Protein AF-A0A3A2J2X8-F1 (afdb_monomer_lite)

Sequence (61 aa):
MARPDCLPEPFHALALRYGGVGALAKAFGVTRRTINRWADGSRKPQGPAMILLGQMLKGTR

Structure (mmCIF, N/CA/C/O backbone):
data_AF-A0A3A2J2X8-F1
#
_entry.id   AF-A0A3A2J2X8-F1
#
loop_
_atom_site.group_PDB
_atom_site.id
_atom_site.type_symbol
_atom_site.label_atom_id
_atom_site.label_alt_id
_atom_site.label_comp_id
_atom_site.label_asym_id
_atom_site.label_entity_id
_atom_site.label_seq_id
_atom_site.pdbx_PDB_ins_code
_atom_site.Cartn_x
_atom_site.Cartn_y
_atom_site.Cartn_z
_atom_site.occupancy
_atom_site.B_iso_or_equiv
_atom_site.auth_seq_id
_atom_site.auth_comp_id
_atom_site.auth_asym_id
_atom_site.auth_atom_id
_atom_site.pdbx_PDB_model_num
ATOM 1 N N . MET A 1 1 ? -14.469 -7.389 -5.752 1.00 38.56 1 MET A N 1
ATOM 2 C CA . MET A 1 1 ? -13.447 -7.350 -4.678 1.00 38.56 1 MET A CA 1
ATOM 3 C C . MET A 1 1 ? -12.074 -7.301 -5.338 1.00 38.56 1 MET A C 1
ATOM 5 O O . MET A 1 1 ? -11.859 -8.061 -6.271 1.00 38.56 1 MET A O 1
ATOM 9 N N . ALA A 1 2 ? -11.194 -6.365 -4.965 1.00 43.25 2 ALA A N 1
ATOM 10 C CA . ALA A 1 2 ? -9.858 -6.273 -5.563 1.00 43.25 2 ALA A CA 1
ATOM 11 C C . ALA A 1 2 ? -9.003 -7.426 -5.021 1.00 43.25 2 ALA A C 1
ATOM 13 O O . ALA A 1 2 ? -8.720 -7.452 -3.826 1.00 43.25 2 ALA A O 1
ATOM 14 N N . ARG A 1 3 ? -8.683 -8.388 -5.889 1.00 51.00 3 ARG A N 1
ATOM 15 C CA . ARG A 1 3 ? -7.884 -9.572 -5.567 1.00 51.00 3 ARG A CA 1
ATOM 16 C C . ARG A 1 3 ? -6.477 -9.143 -5.121 1.00 51.00 3 ARG A C 1
ATOM 18 O O . ARG A 1 3 ? -5.827 -8.423 -5.880 1.00 51.00 3 ARG A O 1
ATOM 25 N N . PRO A 1 4 ? -6.027 -9.502 -3.906 1.00 53.50 4 PRO A N 1
ATOM 26 C CA . PRO A 1 4 ? -4.688 -9.175 -3.410 1.00 53.50 4 PRO A CA 1
ATOM 27 C C . PRO A 1 4 ? -3.558 -9.934 -4.136 1.00 53.50 4 PRO A C 1
ATOM 29 O O . PRO A 1 4 ? -2.393 -9.626 -3.911 1.00 53.50 4 PRO A O 1
ATOM 32 N N . ASP A 1 5 ? -3.895 -10.863 -5.034 1.00 55.88 5 ASP A N 1
ATOM 33 C CA . ASP A 1 5 ? -3.017 -11.958 -5.469 1.00 55.88 5 ASP A CA 1
ATOM 34 C C . ASP A 1 5 ? -2.064 -11.638 -6.646 1.00 55.88 5 ASP A C 1
ATOM 36 O O . ASP A 1 5 ? -1.297 -12.503 -7.055 1.00 55.88 5 ASP A O 1
ATOM 40 N N . CYS A 1 6 ? -2.091 -10.426 -7.221 1.00 65.00 6 CYS A N 1
ATOM 41 C CA . CYS A 1 6 ? -1.277 -10.071 -8.406 1.00 65.00 6 CYS A CA 1
ATOM 42 C C . CYS A 1 6 ? -0.235 -8.964 -8.173 1.00 65.00 6 CYS A C 1
ATOM 44 O O . CYS A 1 6 ? 0.244 -8.372 -9.138 1.00 65.00 6 CYS A O 1
ATOM 46 N N . LEU A 1 7 ? 0.107 -8.634 -6.927 1.00 72.88 7 LEU A N 1
ATOM 47 C CA . LEU A 1 7 ? 1.214 -7.709 -6.679 1.00 72.88 7 LEU A CA 1
ATOM 48 C C . LEU A 1 7 ? 2.544 -8.478 -6.654 1.00 72.88 7 LEU A C 1
ATOM 50 O O . LEU A 1 7 ? 2.617 -9.532 -6.026 1.00 72.88 7 LEU A O 1
ATOM 54 N N . PRO A 1 8 ? 3.613 -7.977 -7.288 1.00 80.81 8 PRO A N 1
ATOM 55 C CA . PRO A 1 8 ? 4.946 -8.507 -7.048 1.00 80.81 8 PRO A CA 1
ATOM 56 C C . PRO A 1 8 ? 5.399 -8.221 -5.609 1.00 80.81 8 PRO A C 1
ATOM 58 O O . PRO A 1 8 ? 5.019 -7.217 -4.988 1.00 80.81 8 PRO A O 1
ATOM 61 N N . GLU A 1 9 ? 6.247 -9.100 -5.076 1.00 78.62 9 GLU A N 1
ATOM 62 C CA . GLU A 1 9 ? 6.996 -8.805 -3.856 1.00 78.62 9 GLU A CA 1
ATOM 63 C C . GLU A 1 9 ? 7.844 -7.539 -4.065 1.00 78.62 9 GLU A C 1
ATOM 65 O O . GLU A 1 9 ? 8.398 -7.335 -5.149 1.00 78.62 9 GLU A O 1
ATOM 70 N N . PRO A 1 10 ? 7.941 -6.652 -3.062 1.00 80.12 10 PRO A N 1
ATOM 71 C CA . PRO A 1 10 ? 7.483 -6.822 -1.677 1.00 80.12 10 PRO A CA 1
ATOM 72 C C . PRO A 1 10 ? 6.074 -6.268 -1.378 1.00 80.12 10 PRO A C 1
ATOM 74 O O . PRO A 1 10 ? 5.622 -6.238 -0.231 1.00 80.12 10 PRO A O 1
ATOM 77 N N . PHE A 1 11 ? 5.367 -5.768 -2.393 1.00 81.62 11 PHE A N 1
ATOM 78 C CA . PHE A 1 11 ? 4.064 -5.129 -2.201 1.00 81.62 11 PHE A CA 1
ATOM 79 C C . PHE A 1 11 ? 2.964 -6.124 -1.842 1.00 81.62 11 PHE A C 1
ATOM 81 O O . PHE A 1 11 ? 2.008 -5.740 -1.169 1.00 81.62 11 PHE A O 1
ATOM 88 N N . HIS A 1 12 ? 3.102 -7.385 -2.249 1.00 84.12 12 HIS A N 1
ATOM 89 C CA . HIS A 1 12 ? 2.174 -8.444 -1.877 1.00 84.12 12 HIS A CA 1
ATOM 90 C C . HIS A 1 12 ? 2.258 -8.802 -0.388 1.00 84.12 12 HIS A C 1
ATOM 92 O O . HIS A 1 12 ? 1.234 -8.710 0.291 1.00 84.12 12 HIS A O 1
ATOM 98 N N . ALA A 1 13 ? 3.445 -9.066 0.162 1.00 83.69 13 ALA A N 1
ATOM 99 C CA . ALA A 1 13 ? 3.629 -9.243 1.605 1.00 83.69 13 ALA A CA 1
ATOM 100 C C . ALA A 1 13 ? 3.092 -8.053 2.422 1.00 83.69 13 ALA A C 1
ATOM 102 O O . ALA A 1 13 ? 2.421 -8.232 3.443 1.00 83.69 13 ALA A O 1
ATOM 103 N N . LEU A 1 14 ? 3.315 -6.822 1.951 1.00 82.69 14 LEU A N 1
ATOM 104 C CA . LEU A 1 14 ? 2.749 -5.628 2.581 1.00 82.69 14 LEU A CA 1
ATOM 105 C C . LEU A 1 14 ? 1.224 -5.588 2.481 1.00 82.69 14 LEU A C 1
ATOM 107 O O . LEU A 1 14 ? 0.551 -5.297 3.467 1.00 82.69 14 LEU A O 1
ATOM 111 N N . ALA A 1 15 ? 0.659 -5.896 1.316 1.00 85.00 15 ALA A N 1
ATOM 112 C CA . ALA A 1 15 ? -0.783 -5.963 1.152 1.00 85.00 15 ALA A CA 1
ATOM 113 C C . ALA A 1 15 ? -1.388 -6.999 2.110 1.00 85.00 15 ALA A C 1
ATOM 115 O O . ALA A 1 15 ? -2.348 -6.667 2.795 1.00 85.00 15 ALA A O 1
ATOM 116 N N . LEU A 1 16 ? -0.804 -8.192 2.239 1.00 84.81 16 LEU A N 1
ATOM 117 C CA . LEU A 1 16 ? -1.252 -9.207 3.198 1.00 84.81 16 LEU A CA 1
ATOM 118 C C . LEU A 1 16 ? -1.221 -8.683 4.639 1.00 84.81 16 LEU A C 1
ATOM 120 O O . LEU A 1 16 ? -2.223 -8.779 5.347 1.00 84.81 16 LEU A O 1
ATOM 124 N N . ARG A 1 17 ? -0.121 -8.042 5.047 1.00 84.62 17 ARG A N 1
ATOM 125 C CA . ARG A 1 17 ? 0.051 -7.499 6.404 1.00 84.62 17 ARG A CA 1
ATOM 126 C C . ARG A 1 17 ? -0.981 -6.427 6.772 1.00 84.62 17 ARG A C 1
ATOM 128 O O . ARG A 1 17 ? -1.352 -6.315 7.935 1.00 84.62 17 ARG A O 1
ATOM 135 N N . TYR A 1 18 ? -1.448 -5.650 5.797 1.00 83.56 18 TYR A N 1
ATOM 136 C CA . TYR A 1 18 ? -2.437 -4.588 6.006 1.00 83.56 18 TYR A CA 1
ATOM 137 C C . TYR A 1 18 ? -3.893 -5.030 5.775 1.00 83.56 18 TYR A C 1
ATOM 139 O O . TYR A 1 18 ? -4.801 -4.239 6.017 1.00 83.56 18 TYR A O 1
ATOM 147 N N . GLY A 1 19 ? -4.1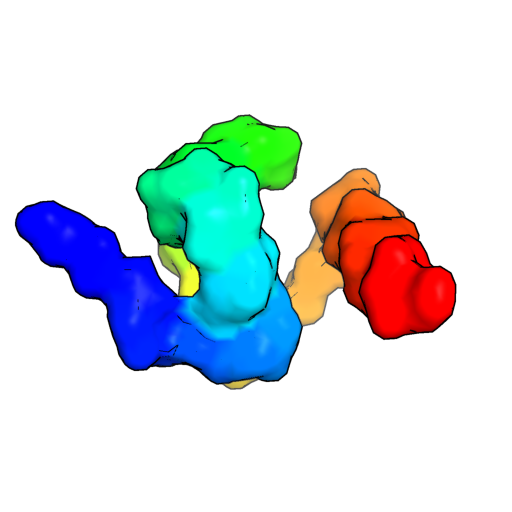52 -6.255 5.304 1.00 85.69 19 GLY A N 1
ATOM 148 C CA . GLY A 1 19 ? -5.507 -6.697 4.935 1.00 85.69 19 GLY A CA 1
ATOM 149 C C . GLY A 1 19 ? -5.937 -6.273 3.522 1.00 85.69 19 GLY A C 1
ATOM 150 O O . GLY A 1 19 ? -7.122 -6.135 3.218 1.00 85.69 19 GLY A O 1
ATOM 151 N N . GLY A 1 20 ? -4.963 -6.039 2.646 1.00 87.44 20 GLY A N 1
ATOM 152 C CA . GLY A 1 20 ? -5.105 -5.849 1.208 1.00 87.44 20 GLY A CA 1
ATOM 153 C C . GLY A 1 20 ? -4.567 -4.511 0.700 1.00 87.44 20 GLY A C 1
ATOM 154 O O . GLY A 1 20 ? -4.295 -3.570 1.446 1.00 87.44 20 GLY A O 1
ATOM 155 N N . VAL A 1 21 ? -4.499 -4.389 -0.628 1.00 85.44 21 VAL A N 1
ATOM 156 C CA . VAL A 1 21 ? -4.008 -3.190 -1.342 1.00 85.44 21 VAL A CA 1
ATOM 157 C C . VAL A 1 21 ? -4.772 -1.926 -0.949 1.00 85.44 21 VAL A C 1
ATOM 159 O O . VAL A 1 21 ? -4.221 -0.831 -0.931 1.00 85.44 21 VAL A O 1
ATOM 162 N N . GLY A 1 22 ? -6.064 -2.055 -0.637 1.00 86.75 22 GLY A N 1
ATOM 163 C CA . GLY A 1 22 ? -6.890 -0.927 -0.214 1.00 86.75 22 GLY A CA 1
ATOM 164 C C . GLY A 1 22 ? -6.522 -0.379 1.161 1.00 86.75 22 GLY A C 1
ATOM 165 O O . GLY A 1 22 ? -6.499 0.838 1.328 1.00 86.75 22 GLY A O 1
ATOM 166 N N . ALA A 1 23 ? -6.237 -1.258 2.118 1.00 87.50 23 ALA A N 1
ATOM 167 C CA . ALA A 1 23 ? -5.810 -0.865 3.454 1.00 87.50 23 ALA A CA 1
ATOM 168 C C . ALA A 1 23 ? -4.376 -0.324 3.431 1.00 87.50 23 ALA A C 1
ATOM 170 O O . ALA A 1 23 ? -4.115 0.725 4.015 1.00 87.50 23 ALA A O 1
ATOM 171 N N . LEU A 1 24 ? -3.498 -0.954 2.645 1.00 86.38 24 LEU A N 1
ATOM 172 C CA . LEU A 1 24 ? -2.158 -0.447 2.363 1.00 86.38 24 LEU A CA 1
ATOM 173 C C . LEU A 1 24 ? -2.222 0.971 1.773 1.00 86.38 24 LEU A C 1
ATOM 175 O O . LEU A 1 24 ? -1.634 1.900 2.308 1.00 86.38 24 LEU A O 1
ATOM 179 N N . ALA A 1 25 ? -3.013 1.182 0.720 1.00 87.62 25 ALA A N 1
ATOM 180 C CA . ALA A 1 25 ? -3.166 2.495 0.100 1.00 87.62 25 ALA A CA 1
ATOM 181 C C . ALA A 1 25 ? -3.642 3.568 1.101 1.00 87.62 25 ALA A C 1
ATOM 183 O O . ALA A 1 25 ? -3.087 4.664 1.121 1.00 87.62 25 ALA A O 1
ATOM 184 N N . LYS A 1 26 ? -4.598 3.233 1.983 1.00 88.62 26 LYS A N 1
ATOM 185 C CA . LYS A 1 26 ? -5.040 4.128 3.067 1.00 88.62 26 LYS A CA 1
ATOM 186 C C . LYS A 1 26 ? -3.917 4.450 4.053 1.00 88.62 26 LYS A C 1
ATOM 188 O O . LYS A 1 26 ? -3.741 5.618 4.376 1.00 88.62 26 LYS A O 1
ATOM 193 N N . ALA A 1 27 ? -3.152 3.450 4.492 1.00 85.19 27 ALA A N 1
ATOM 194 C CA . ALA A 1 27 ? -2.034 3.645 5.418 1.00 85.19 27 ALA A CA 1
ATOM 195 C C . ALA A 1 27 ? -0.951 4.570 4.841 1.00 85.19 27 ALA A C 1
ATOM 197 O O . ALA A 1 27 ? -0.352 5.358 5.565 1.00 85.19 27 ALA A O 1
ATOM 198 N N . PHE A 1 28 ? -0.739 4.509 3.526 1.00 81.94 28 PHE A N 1
ATOM 199 C CA . PHE A 1 28 ? 0.207 5.363 2.811 1.00 81.94 28 PHE A CA 1
ATOM 200 C C . PHE A 1 28 ? -0.392 6.704 2.347 1.00 81.94 28 PHE A C 1
ATOM 202 O O . PHE A 1 28 ? 0.333 7.515 1.774 1.00 81.94 28 PHE A O 1
ATOM 209 N N . GLY A 1 29 ? -1.693 6.948 2.548 1.00 87.06 29 GLY A N 1
ATOM 210 C CA . GLY A 1 29 ? -2.372 8.151 2.053 1.00 87.06 29 GLY A CA 1
ATOM 211 C C . GLY A 1 29 ? -2.399 8.260 0.522 1.00 87.06 29 GLY A C 1
ATOM 212 O O . GLY A 1 29 ? -2.452 9.358 -0.028 1.00 87.06 29 GLY A O 1
ATOM 213 N N . VAL A 1 30 ? -2.330 7.131 -0.188 1.00 87.81 30 VAL A N 1
ATOM 214 C CA . VAL A 1 30 ? -2.299 7.070 -1.655 1.00 87.81 30 VAL A CA 1
ATOM 215 C C . VAL A 1 30 ? -3.483 6.283 -2.210 1.00 87.81 30 VAL A C 1
ATOM 217 O O . VAL A 1 30 ? -4.274 5.684 -1.488 1.00 87.81 30 VAL A O 1
ATOM 220 N N . THR A 1 31 ? -3.618 6.263 -3.535 1.00 89.44 31 THR A N 1
ATOM 221 C CA . THR A 1 31 ? -4.615 5.423 -4.206 1.00 89.44 31 THR A CA 1
ATOM 222 C C . THR A 1 31 ? -4.067 4.022 -4.480 1.00 89.44 31 THR A C 1
ATOM 224 O O . THR A 1 31 ? -2.862 3.831 -4.652 1.00 89.44 31 THR A O 1
ATOM 227 N N . ARG A 1 32 ? -4.958 3.031 -4.626 1.00 88.06 32 ARG A N 1
ATOM 228 C CA .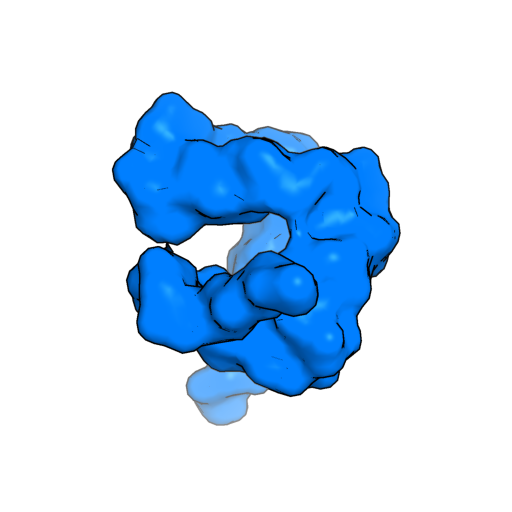 ARG A 1 32 ? -4.578 1.665 -5.046 1.00 88.06 32 ARG A CA 1
ATOM 229 C C . ARG A 1 32 ? -3.825 1.655 -6.379 1.00 88.06 32 ARG A C 1
ATOM 231 O O . ARG A 1 32 ? -2.881 0.897 -6.550 1.00 88.06 32 ARG A O 1
ATOM 238 N N . ARG A 1 33 ? -4.206 2.539 -7.308 1.00 87.88 33 ARG A N 1
ATOM 239 C CA . ARG A 1 33 ? -3.526 2.702 -8.602 1.00 87.88 33 ARG A CA 1
ATOM 240 C C . ARG A 1 33 ? -2.073 3.144 -8.426 1.00 87.88 33 ARG A C 1
ATOM 242 O O . ARG A 1 33 ? -1.219 2.708 -9.187 1.00 87.88 33 ARG A O 1
ATOM 249 N N . THR A 1 34 ? -1.790 3.990 -7.438 1.00 88.19 34 THR A N 1
ATOM 250 C CA . THR A 1 34 ? -0.420 4.391 -7.104 1.00 88.19 34 THR A CA 1
ATOM 251 C C . THR A 1 34 ? 0.396 3.208 -6.585 1.00 88.19 34 THR A C 1
ATOM 253 O O . THR A 1 34 ? 1.512 3.030 -7.056 1.00 88.19 34 THR A O 1
ATOM 256 N N . ILE A 1 35 ? -0.174 2.375 -5.704 1.00 86.56 35 ILE A N 1
ATOM 257 C CA . ILE A 1 35 ? 0.481 1.146 -5.221 1.00 86.56 35 ILE A CA 1
ATOM 258 C C . ILE A 1 35 ? 0.805 0.208 -6.391 1.00 86.56 35 ILE A C 1
ATOM 260 O O . ILE A 1 35 ? 1.947 -0.215 -6.517 1.00 86.56 35 ILE A O 1
ATOM 264 N N . ASN A 1 36 ? -0.156 -0.052 -7.286 1.00 86.56 36 ASN A N 1
ATOM 265 C CA . ASN A 1 36 ? 0.085 -0.904 -8.457 1.00 86.56 36 ASN A CA 1
ATOM 266 C C . ASN A 1 36 ? 1.204 -0.340 -9.341 1.00 86.56 36 ASN A C 1
ATOM 268 O O . ASN A 1 36 ? 2.111 -1.064 -9.713 1.00 86.56 36 ASN A O 1
ATOM 272 N N . ARG A 1 37 ? 1.223 0.976 -9.592 1.00 88.00 37 ARG A N 1
ATOM 273 C CA . ARG A 1 37 ? 2.313 1.608 -10.357 1.00 88.00 37 ARG A CA 1
ATOM 274 C C . ARG A 1 37 ? 3.678 1.502 -9.680 1.00 88.00 37 ARG A C 1
ATOM 276 O O . ARG A 1 37 ? 4.683 1.513 -10.384 1.00 88.00 37 ARG A O 1
ATOM 283 N N . TRP A 1 38 ? 3.723 1.478 -8.349 1.00 87.56 38 TRP A N 1
ATOM 284 C CA . TRP A 1 38 ? 4.963 1.241 -7.610 1.00 87.56 38 TRP A CA 1
ATOM 285 C C . TRP A 1 38 ? 5.418 -0.205 -7.735 1.00 87.56 38 TRP A C 1
ATOM 287 O O . TRP A 1 38 ? 6.600 -0.448 -7.959 1.00 87.56 38 TRP A O 1
ATOM 297 N N . ALA A 1 39 ? 4.475 -1.135 -7.645 1.00 84.31 39 ALA A N 1
ATOM 298 C CA . ALA A 1 39 ? 4.736 -2.556 -7.777 1.00 84.31 39 ALA A CA 1
ATOM 299 C C . ALA A 1 39 ? 5.181 -2.934 -9.201 1.00 84.31 39 ALA A C 1
ATOM 301 O O . ALA A 1 39 ? 6.154 -3.660 -9.361 1.00 84.31 39 ALA A O 1
ATOM 302 N N . ASP A 1 40 ? 4.567 -2.338 -10.224 1.00 84.75 40 ASP A N 1
ATOM 303 C CA . ASP A 1 40 ? 4.926 -2.520 -11.637 1.00 84.75 40 ASP A CA 1
ATOM 304 C C . A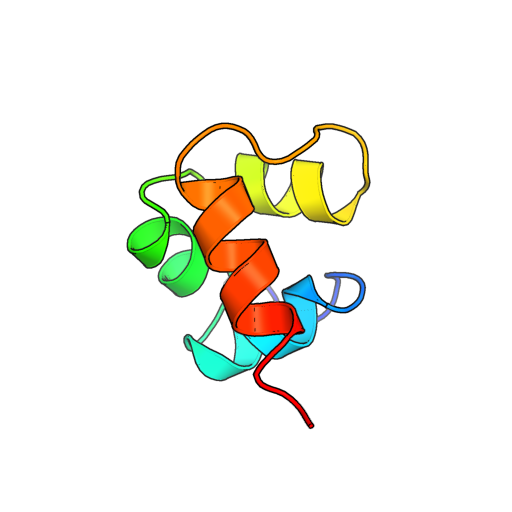SP A 1 40 ? 6.203 -1.753 -12.041 1.00 84.75 40 ASP A C 1
ATOM 306 O O . ASP A 1 40 ? 6.555 -1.698 -13.218 1.00 84.75 40 ASP A O 1
ATOM 310 N N . GLY A 1 41 ? 6.856 -1.042 -11.112 1.00 82.00 41 GLY A N 1
ATOM 311 C CA . GLY A 1 41 ? 8.038 -0.213 -11.386 1.00 82.00 41 GLY A CA 1
ATOM 312 C C . GLY A 1 41 ? 7.786 1.018 -12.271 1.00 82.00 41 GLY A C 1
ATOM 313 O O . GLY A 1 41 ? 8.673 1.854 -12.437 1.00 82.00 41 GLY A O 1
ATOM 314 N N . SER A 1 42 ? 6.563 1.186 -12.785 1.00 85.19 42 SER A N 1
ATOM 315 C CA . SER A 1 42 ? 6.134 2.308 -13.632 1.00 85.19 42 SER A CA 1
ATOM 316 C C . SER A 1 42 ? 6.249 3.668 -12.938 1.00 85.19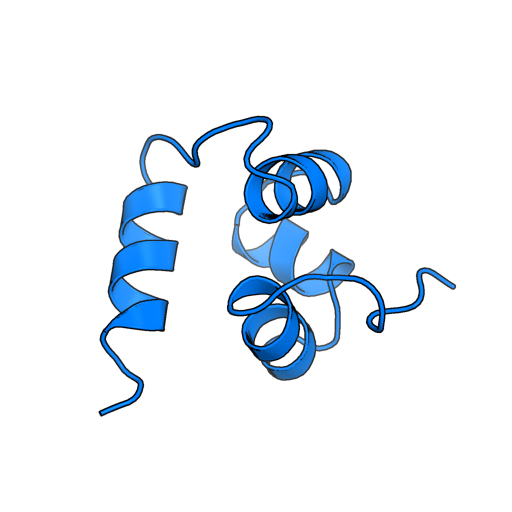 42 SER A C 1
ATOM 318 O O . SER A 1 42 ? 6.303 4.712 -13.588 1.00 85.19 42 SER A O 1
ATOM 320 N N . ARG A 1 43 ? 6.241 3.689 -11.604 1.00 84.50 43 ARG A N 1
ATOM 321 C CA . ARG A 1 43 ? 6.453 4.895 -10.807 1.00 84.50 43 ARG A CA 1
ATOM 322 C C . ARG A 1 43 ? 7.283 4.548 -9.585 1.00 84.50 43 ARG A C 1
ATOM 324 O O . ARG A 1 43 ? 6.977 3.593 -8.888 1.00 84.50 43 ARG A O 1
ATOM 331 N N . LYS A 1 44 ? 8.275 5.371 -9.252 1.00 82.50 44 LYS A N 1
ATOM 332 C CA . LYS A 1 44 ? 8.969 5.234 -7.967 1.00 82.50 44 LYS A CA 1
ATOM 333 C C . LYS A 1 44 ? 8.139 5.864 -6.839 1.00 82.50 44 LYS A C 1
ATOM 335 O O . LYS A 1 44 ? 7.555 6.934 -7.054 1.00 82.50 44 LYS A O 1
ATOM 340 N N . PRO A 1 45 ? 8.059 5.237 -5.653 1.00 81.50 45 PRO A N 1
ATOM 341 C CA . PRO A 1 45 ? 7.541 5.903 -4.466 1.00 81.50 45 PRO A CA 1
ATOM 342 C C . PRO A 1 45 ? 8.408 7.126 -4.160 1.00 81.50 45 PRO A C 1
ATOM 344 O O . PRO A 1 45 ? 9.625 7.094 -4.322 1.00 81.50 45 PRO A O 1
ATOM 347 N N . GLN A 1 46 ? 7.771 8.223 -3.765 1.00 81.00 46 GLN A N 1
ATOM 348 C CA . GLN A 1 46 ? 8.433 9.501 -3.505 1.00 81.00 46 GLN A CA 1
ATOM 349 C C . GLN A 1 46 ? 8.007 10.042 -2.141 1.00 81.00 46 GLN A C 1
ATOM 351 O O . GLN A 1 46 ? 6.916 9.737 -1.651 1.00 81.00 46 GLN A O 1
ATOM 356 N N . GLY A 1 47 ? 8.882 10.848 -1.537 1.00 81.81 47 GLY A N 1
ATOM 357 C CA . GLY A 1 47 ? 8.631 11.500 -0.255 1.00 81.81 47 GLY A CA 1
ATOM 358 C C . GLY A 1 47 ? 8.441 10.501 0.898 1.00 81.81 47 GLY A C 1
ATOM 359 O O . GLY A 1 47 ? 9.173 9.509 0.968 1.00 81.81 47 GLY A O 1
ATOM 360 N N . PRO A 1 48 ? 7.473 10.723 1.806 1.00 79.19 48 PRO A N 1
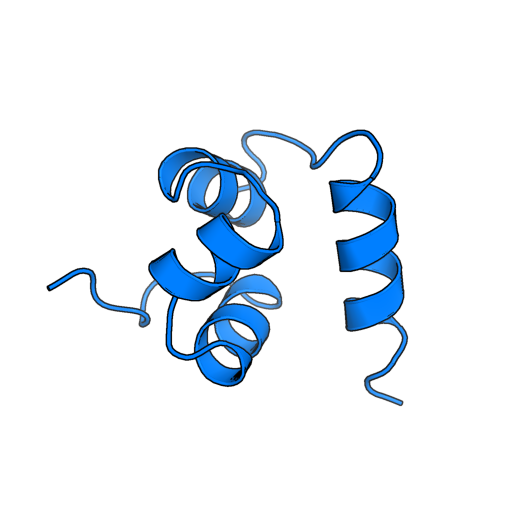ATOM 361 C CA . PRO A 1 48 ? 7.322 9.916 3.019 1.00 79.19 48 PRO A CA 1
ATOM 362 C C . PRO A 1 48 ? 7.001 8.445 2.729 1.00 79.19 48 PRO A C 1
ATOM 364 O O . PRO A 1 48 ? 7.442 7.564 3.462 1.00 79.19 48 PRO A O 1
ATOM 367 N N . ALA A 1 49 ? 6.315 8.153 1.619 1.00 79.00 49 ALA A N 1
ATOM 368 C CA . ALA A 1 49 ? 6.014 6.782 1.221 1.00 79.00 49 ALA A CA 1
ATOM 369 C C . ALA A 1 49 ? 7.272 5.967 0.880 1.00 79.00 49 ALA A C 1
ATOM 371 O O . ALA A 1 49 ? 7.315 4.772 1.157 1.00 79.00 49 ALA A O 1
ATOM 372 N N . MET A 1 50 ? 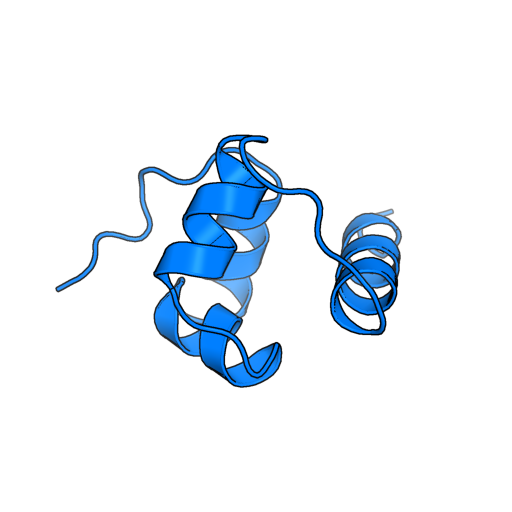8.303 6.606 0.315 1.00 82.19 50 MET A N 1
ATOM 373 C CA . MET A 1 50 ? 9.586 5.956 0.023 1.00 82.19 50 MET A CA 1
ATOM 374 C C . MET A 1 50 ? 10.314 5.562 1.311 1.00 82.19 50 MET A C 1
ATOM 376 O O . MET A 1 50 ? 10.874 4.471 1.393 1.00 82.19 50 MET A O 1
ATOM 380 N N . ILE A 1 51 ? 10.276 6.433 2.323 1.00 81.00 51 ILE A N 1
ATOM 381 C CA . ILE A 1 51 ? 10.897 6.192 3.631 1.00 81.00 51 ILE A CA 1
ATOM 382 C C . ILE A 1 51 ? 10.162 5.063 4.359 1.00 81.00 51 ILE A C 1
ATOM 384 O O . ILE A 1 51 ? 10.802 4.122 4.820 1.00 81.00 51 ILE A O 1
ATOM 388 N N . LEU A 1 52 ? 8.827 5.118 4.396 1.00 78.31 52 LEU A N 1
ATOM 389 C CA . LEU A 1 52 ? 7.978 4.083 4.992 1.00 78.31 52 LEU A CA 1
ATOM 390 C C . LEU A 1 52 ? 8.170 2.717 4.323 1.00 78.31 52 LEU A C 1
ATOM 392 O O . LEU A 1 52 ? 8.354 1.722 5.020 1.00 78.31 52 LEU A O 1
ATOM 396 N N . LEU A 1 53 ? 8.186 2.666 2.985 1.00 79.94 53 LEU A N 1
ATOM 397 C CA . LEU A 1 53 ? 8.508 1.439 2.250 1.00 79.94 53 LEU A CA 1
ATOM 398 C C . LEU A 1 53 ? 9.915 0.953 2.604 1.00 79.94 53 LEU A C 1
ATOM 400 O O . LEU A 1 53 ? 10.079 -0.199 2.982 1.00 79.94 53 LEU A O 1
ATOM 404 N N . GLY A 1 54 ? 10.922 1.826 2.569 1.00 78.56 54 GLY A N 1
ATOM 405 C CA . GLY A 1 54 ? 12.298 1.463 2.911 1.00 78.56 54 GLY A CA 1
ATOM 406 C C . GLY A 1 54 ? 12.462 0.923 4.337 1.00 78.56 54 GLY A C 1
ATOM 407 O O . GLY A 1 54 ? 13.216 -0.024 4.541 1.00 78.56 54 GLY A O 1
ATOM 408 N N . GLN A 1 55 ? 11.749 1.478 5.319 1.00 79.69 55 GLN A N 1
ATOM 409 C CA . GLN A 1 55 ? 11.747 0.978 6.698 1.00 79.69 55 GLN A CA 1
ATOM 410 C C . GLN A 1 55 ? 11.048 -0.382 6.812 1.00 79.69 55 GLN A C 1
ATOM 412 O O . GLN A 1 55 ? 11.577 -1.292 7.446 1.00 79.69 55 GLN A O 1
ATOM 417 N N . MET A 1 56 ? 9.901 -0.548 6.152 1.00 73.12 56 MET A N 1
ATOM 418 C CA . MET A 1 56 ? 9.144 -1.804 6.152 1.00 73.12 56 MET A CA 1
ATOM 419 C C . MET A 1 56 ? 9.912 -2.957 5.493 1.00 73.12 56 MET A C 1
ATOM 421 O O . MET A 1 56 ? 9.850 -4.086 5.976 1.00 73.12 56 MET A O 1
ATOM 425 N N . LEU A 1 57 ? 10.667 -2.668 4.430 1.00 69.69 57 LEU A N 1
ATOM 426 C CA . LEU A 1 57 ? 11.514 -3.647 3.742 1.00 69.69 57 LEU A CA 1
ATOM 427 C C . LEU A 1 57 ? 12.777 -4.004 4.521 1.00 69.69 57 LEU A C 1
ATOM 429 O O . LEU A 1 57 ? 13.298 -5.101 4.372 1.00 69.69 57 LEU A O 1
ATOM 433 N N . LYS A 1 58 ? 13.280 -3.095 5.359 1.00 67.81 58 LYS A N 1
ATOM 434 C CA . LYS A 1 58 ? 14.458 -3.353 6.198 1.00 67.81 58 LYS A CA 1
ATOM 435 C C . LYS A 1 58 ? 14.124 -4.089 7.498 1.00 67.81 58 LYS A C 1
ATOM 437 O O . LYS A 1 58 ? 15.010 -4.718 8.059 1.00 67.81 58 LYS A O 1
ATOM 442 N N . GLY A 1 59 ? 12.876 -4.027 7.968 1.00 55.91 59 GLY A N 1
ATOM 443 C CA . GLY A 1 59 ? 12.430 -4.642 9.227 1.00 55.91 59 GLY A CA 1
ATOM 444 C C . GLY A 1 59 ? 12.103 -6.141 9.166 1.00 55.91 59 GLY A C 1
ATOM 445 O O . GLY A 1 59 ? 11.516 -6.655 10.110 1.00 55.91 59 GLY A O 1
ATOM 446 N N . THR A 1 60 ? 12.419 -6.832 8.069 1.00 52.25 60 THR A N 1
ATOM 447 C CA . THR A 1 60 ? 12.210 -8.285 7.880 1.00 52.25 60 THR A CA 1
ATOM 448 C C . THR A 1 60 ? 13.531 -9.062 7.969 1.00 52.25 60 THR A C 1
ATOM 450 O O . THR A 1 60 ? 13.808 -9.927 7.141 1.00 52.25 60 THR A O 1
ATOM 453 N N . ARG A 1 61 ? 14.371 -8.737 8.959 1.00 43.81 61 ARG A N 1
ATOM 454 C CA . ARG A 1 61 ? 15.620 -9.453 9.245 1.00 43.81 61 ARG A CA 1
ATOM 455 C C . ARG A 1 61 ? 15.674 -9.911 10.692 1.00 43.81 61 ARG A C 1
ATOM 457 O O . ARG A 1 61 ? 15.204 -9.131 11.548 1.00 43.81 61 ARG A O 1
#

Radius of gyration: 10.6 Å; chains: 1; bounding box: 29×24×23 Å

pLDDT: mean 78.32, std 12.5, range [38.56, 89.44]

Secondary structure (DSSP, 8-state):
---GGGPPTTHHHHHHHHTSHHHHHHHTTS-HHHHHHHHTSSS---THHHHHHHHHHHS--

Foldseek 3Di:
DPDLPPFDPPLSVVQVVQVHLCSSCVVLVHDSVVSNCCRVVVDPDDDPSNVVVVVVVVPPD